Protein AF-A0AAV5Q1E8-F1 (afdb_monomer)

Sequence (131 aa):
MTSKNQYGRKTWDLTQYTDTTFRSNDNDVYITDALILSQLDRPSTQLRCDLCHRKYLDSSSLIAHLDDPKHKAKIPNVKISNVTLDDVKQHMKGLSKKLNDQGWLKGMGFQGEITERLQRQSELAQLSKKV

pLDDT: mean 70.05, std 16.61, range [35.78, 92.56]

Solvent-accessible surface area (backbone atoms only — not comparable to full-atom values): 8384 Å² total; per-residue (Å²): 131,80,56,58,48,102,81,73,46,75,44,80,60,68,73,62,61,66,64,63,77,76,74,80,83,90,88,77,86,79,83,50,78,68,60,66,63,63,66,76,75,58,80,70,71,54,47,67,42,83,94,74,73,45,76,27,80,46,70,69,60,46,49,54,46,62,66,31,67,78,42,53,73,65,52,73,85,70,79,73,68,83,76,46,74,62,56,53,50,54,50,51,52,52,51,54,50,51,42,48,74,70,38,72,69,68,55,65,56,62,66,51,52,50,53,54,51,51,51,52,52,52,53,52,56,54,55,66,71,76,112

Structure (mmCIF, N/CA/C/O backbone):
data_AF-A0AAV5Q1E8-F1
#
_entry.id   AF-A0AAV5Q1E8-F1
#
loop_
_atom_site.group_PDB
_atom_site.id
_atom_site.type_symbol
_atom_site.label_atom_id
_atom_site.label_alt_id
_atom_site.label_comp_id
_atom_site.label_asym_id
_atom_site.label_entity_id
_atom_site.label_seq_id
_atom_site.pdbx_PDB_ins_code
_atom_site.Cartn_x
_atom_site.Cartn_y
_atom_site.Cartn_z
_atom_site.occupancy
_atom_site.B_iso_or_equiv
_atom_site.auth_seq_id
_atom_site.auth_comp_id
_atom_site.auth_asym_id
_atom_site.auth_atom_id
_atom_site.pdbx_PDB_model_num
ATOM 1 N N . MET A 1 1 ? -1.145 -57.032 -11.248 1.00 46.31 1 MET A N 1
ATOM 2 C CA . MET A 1 1 ? -2.568 -56.783 -11.584 1.00 46.31 1 MET A CA 1
ATOM 3 C C . MET A 1 1 ? -3.008 -55.586 -10.754 1.00 46.31 1 MET A C 1
ATOM 5 O O . MET A 1 1 ? -2.959 -55.685 -9.540 1.00 46.31 1 MET A O 1
ATOM 9 N N . THR A 1 2 ? -3.318 -54.433 -11.355 1.00 54.66 2 THR A N 1
ATOM 10 C CA . THR A 1 2 ? -3.656 -53.213 -10.594 1.00 54.66 2 THR A CA 1
ATOM 11 C C . THR A 1 2 ? -5.035 -53.356 -9.952 1.00 54.66 2 THR A C 1
ATOM 13 O O . THR A 1 2 ? -6.048 -53.390 -10.655 1.00 54.66 2 THR A O 1
ATOM 16 N N . SER A 1 3 ? -5.071 -53.455 -8.622 1.00 57.19 3 SER A N 1
ATOM 17 C CA . SER A 1 3 ? -6.317 -53.409 -7.855 1.00 57.19 3 SER A CA 1
ATOM 18 C C . SER A 1 3 ? -6.962 -52.023 -7.995 1.00 57.19 3 SER A C 1
ATOM 20 O O . SER A 1 3 ? -6.271 -51.003 -8.073 1.00 57.19 3 SER A O 1
ATOM 22 N N . LYS A 1 4 ? -8.292 -51.977 -8.102 1.00 68.06 4 LYS A N 1
ATOM 23 C CA . LYS A 1 4 ? -9.064 -50.726 -8.135 1.00 68.06 4 LYS A CA 1
ATOM 24 C C . LYS A 1 4 ? -9.629 -50.478 -6.742 1.00 68.06 4 LYS A C 1
ATOM 26 O O . LYS A 1 4 ? -10.119 -51.409 -6.109 1.00 68.06 4 LYS A O 1
ATOM 31 N N . ASN A 1 5 ? -9.600 -49.230 -6.281 1.00 65.75 5 ASN A N 1
ATOM 32 C CA . ASN A 1 5 ? -10.284 -48.871 -5.039 1.00 65.75 5 ASN A CA 1
ATOM 33 C C . ASN A 1 5 ? -11.814 -48.873 -5.221 1.00 65.75 5 ASN A C 1
ATOM 35 O O . ASN A 1 5 ? -12.326 -48.967 -6.337 1.00 65.75 5 ASN A O 1
ATOM 39 N N . GLN A 1 6 ? -12.544 -48.711 -4.116 1.00 52.84 6 GLN A N 1
ATOM 40 C CA . GLN A 1 6 ? -14.014 -48.653 -4.066 1.00 52.84 6 GLN A CA 1
ATOM 41 C C . GLN A 1 6 ? -14.663 -47.585 -4.974 1.00 52.84 6 GLN A C 1
ATOM 43 O O . GLN A 1 6 ? -15.868 -47.612 -5.193 1.00 52.84 6 GLN A O 1
ATOM 48 N N . TYR A 1 7 ? -13.872 -46.668 -5.538 1.00 63.69 7 TYR A N 1
ATOM 49 C CA . TYR A 1 7 ? -14.313 -45.628 -6.471 1.00 63.69 7 TYR A CA 1
ATOM 50 C C . TYR A 1 7 ? -13.916 -45.925 -7.926 1.00 63.69 7 TYR A C 1
ATOM 52 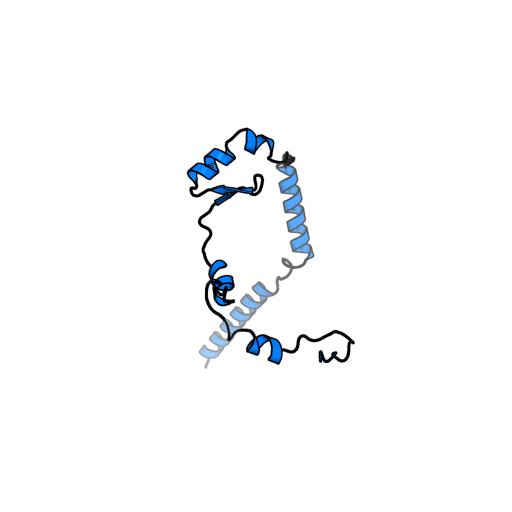O O . TYR A 1 7 ? -13.920 -45.033 -8.774 1.00 63.69 7 TYR A O 1
ATOM 60 N N . GLY A 1 8 ? -13.505 -47.162 -8.222 1.00 57.78 8 GLY A N 1
ATOM 61 C CA . GLY A 1 8 ? -13.121 -47.601 -9.563 1.00 57.78 8 GLY A CA 1
ATOM 62 C C . GLY A 1 8 ? -11.814 -46.994 -10.084 1.00 57.78 8 GLY A C 1
ATOM 63 O O . GLY A 1 8 ? -11.454 -47.237 -11.240 1.00 57.78 8 GLY A O 1
ATOM 64 N N . ARG A 1 9 ? -11.078 -46.232 -9.261 1.00 56.31 9 ARG A N 1
ATOM 65 C CA . ARG A 1 9 ? -9.793 -45.643 -9.652 1.00 56.31 9 ARG A CA 1
ATOM 66 C C . ARG A 1 9 ? -8.682 -46.665 -9.457 1.00 56.31 9 ARG A C 1
ATOM 68 O O . ARG A 1 9 ? -8.609 -47.331 -8.425 1.00 56.31 9 ARG A O 1
ATOM 75 N N . LYS A 1 10 ? -7.815 -46.779 -10.466 1.00 67.69 10 LYS A N 1
ATOM 76 C CA . LYS A 1 10 ? -6.598 -47.591 -10.383 1.00 67.69 10 LYS A CA 1
ATOM 77 C C . LYS A 1 10 ? -5.721 -46.995 -9.286 1.00 67.69 10 LYS A C 1
ATOM 79 O O . LYS A 1 10 ? -5.284 -45.853 -9.411 1.00 67.69 10 LYS A O 1
ATOM 84 N N . THR A 1 11 ? -5.512 -47.737 -8.209 1.00 64.19 11 THR A N 1
ATOM 85 C CA . THR A 1 11 ? -4.517 -47.375 -7.203 1.00 64.19 11 THR A CA 1
ATOM 86 C C . THR A 1 11 ? -3.182 -47.906 -7.686 1.00 64.19 11 THR A C 1
ATOM 88 O O . THR A 1 11 ? -3.084 -49.075 -8.060 1.00 64.19 11 THR A O 1
ATOM 91 N N . TRP A 1 12 ? -2.176 -47.038 -7.741 1.00 60.03 12 TRP A N 1
ATOM 92 C CA . TRP A 1 12 ? -0.809 -47.473 -7.987 1.00 60.03 12 TRP A CA 1
ATOM 93 C C . TRP A 1 12 ? -0.414 -48.407 -6.847 1.00 60.03 12 TRP A C 1
ATOM 95 O O . TRP A 1 12 ? -0.584 -48.065 -5.677 1.00 60.03 12 TRP A O 1
ATOM 105 N N . ASP A 1 13 ? 0.006 -49.620 -7.197 1.00 57.66 13 ASP A N 1
ATOM 106 C CA . ASP A 1 13 ? 0.428 -50.609 -6.218 1.00 57.66 13 ASP A CA 1
ATOM 107 C C . ASP A 1 13 ? 1.761 -50.147 -5.625 1.00 57.66 13 ASP A C 1
ATOM 109 O O . ASP A 1 13 ? 2.789 -50.138 -6.306 1.00 57.66 13 ASP A O 1
ATOM 113 N N . LEU A 1 14 ? 1.722 -49.694 -4.370 1.00 55.34 14 LEU A N 1
ATOM 114 C CA . LEU A 1 14 ? 2.868 -49.110 -3.673 1.00 55.34 14 LEU A CA 1
ATOM 115 C C . LEU A 1 14 ? 4.035 -50.108 -3.575 1.00 55.34 14 LEU A C 1
ATOM 117 O O . LEU A 1 14 ? 5.190 -49.692 -3.562 1.00 55.34 14 LEU A O 1
ATOM 121 N N . THR A 1 15 ? 3.740 -51.414 -3.589 1.00 57.38 15 THR A N 1
ATOM 122 C CA . THR A 1 15 ? 4.760 -52.471 -3.538 1.00 57.38 15 THR A CA 1
ATOM 123 C C . THR A 1 15 ? 5.531 -52.636 -4.848 1.00 57.38 15 THR A C 1
ATOM 125 O O . THR A 1 15 ? 6.697 -53.014 -4.814 1.00 57.38 15 THR A O 1
ATOM 128 N N . GLN A 1 16 ? 4.949 -52.271 -6.000 1.00 52.47 16 GLN A N 1
ATOM 129 C CA . GLN A 1 16 ? 5.701 -52.225 -7.263 1.00 52.47 16 GLN A CA 1
ATOM 130 C C . GLN A 1 16 ? 6.613 -50.996 -7.358 1.00 52.47 16 GLN A C 1
ATOM 132 O O . GLN A 1 16 ? 7.652 -51.044 -8.016 1.00 52.47 16 GLN A O 1
ATOM 137 N N . TYR A 1 17 ? 6.260 -49.895 -6.689 1.00 50.22 17 TYR A N 1
ATOM 138 C CA . TYR A 1 17 ? 7.061 -48.669 -6.727 1.00 50.22 17 TYR A CA 1
ATOM 139 C C . TYR A 1 17 ? 8.395 -48.828 -5.983 1.00 50.22 17 TYR A C 1
ATOM 141 O O . TYR A 1 17 ? 9.419 -48.315 -6.427 1.00 50.22 17 TYR A O 1
ATOM 149 N N . THR A 1 18 ? 8.407 -49.585 -4.884 1.00 54.25 18 THR A N 1
ATOM 150 C CA . THR A 1 18 ? 9.607 -49.786 -4.056 1.00 54.25 18 THR A CA 1
ATOM 151 C C . THR A 1 18 ? 10.584 -50.817 -4.613 1.00 54.25 18 THR A C 1
ATOM 153 O O . THR A 1 18 ? 11.745 -50.811 -4.220 1.00 54.25 18 THR A O 1
ATOM 156 N N . ASP A 1 19 ? 10.138 -51.699 -5.511 1.00 48.56 19 ASP A N 1
ATOM 157 C CA . ASP A 1 19 ? 10.977 -52.782 -6.047 1.00 48.56 19 ASP A CA 1
ATOM 158 C C . ASP A 1 19 ? 11.749 -52.355 -7.312 1.00 48.56 19 ASP A C 1
ATOM 160 O O . ASP A 1 19 ? 12.762 -52.947 -7.682 1.00 48.56 19 ASP A O 1
ATOM 164 N N . THR A 1 20 ? 11.326 -51.260 -7.958 1.00 50.19 20 THR A N 1
ATOM 165 C CA . THR A 1 20 ? 11.999 -50.738 -9.162 1.00 50.19 20 THR A CA 1
ATOM 166 C C . THR A 1 20 ? 13.161 -49.788 -8.833 1.00 50.19 20 THR A C 1
ATOM 168 O O . THR A 1 20 ? 14.013 -49.542 -9.682 1.00 50.19 20 THR A O 1
ATOM 171 N N . THR A 1 21 ? 13.255 -49.274 -7.602 1.00 50.09 21 THR A N 1
ATOM 172 C CA . THR A 1 21 ? 14.311 -48.326 -7.194 1.00 50.09 21 THR A CA 1
ATOM 173 C C . THR A 1 21 ? 15.626 -48.995 -6.782 1.00 50.09 21 THR A C 1
ATOM 175 O O . THR A 1 21 ? 16.591 -48.294 -6.490 1.00 50.09 21 THR A O 1
ATOM 178 N N . PHE A 1 22 ? 15.709 -50.333 -6.791 1.00 46.16 22 PHE A N 1
ATOM 179 C CA . PHE A 1 22 ? 16.885 -51.055 -6.284 1.00 46.16 22 PHE A CA 1
ATOM 180 C C . PHE A 1 22 ? 17.799 -51.694 -7.337 1.00 46.16 22 PHE A C 1
ATOM 182 O O . PHE A 1 22 ? 18.828 -52.269 -6.978 1.00 46.16 22 PHE A O 1
ATOM 189 N N . ARG A 1 23 ? 17.490 -51.590 -8.636 1.00 45.66 23 ARG A N 1
ATOM 190 C CA . ARG A 1 23 ? 18.359 -52.142 -9.689 1.00 45.66 23 ARG A CA 1
ATOM 191 C C . ARG A 1 23 ? 18.417 -51.271 -10.939 1.00 45.66 23 ARG A C 1
ATOM 193 O O . ARG A 1 23 ? 17.784 -51.591 -11.939 1.00 45.66 23 ARG A O 1
ATOM 200 N N . SER A 1 24 ? 19.259 -50.241 -10.913 1.00 35.78 24 SER A N 1
ATOM 201 C CA . SER A 1 24 ? 20.373 -50.094 -11.870 1.00 35.78 24 SER A CA 1
ATOM 202 C C . SER A 1 24 ? 21.006 -48.706 -11.804 1.00 35.78 24 SER A C 1
ATOM 204 O O . SER A 1 24 ? 20.323 -47.693 -11.862 1.00 35.78 24 SER A O 1
ATOM 206 N N . ASN A 1 25 ? 22.330 -48.752 -11.680 1.00 46.62 25 ASN A N 1
ATOM 207 C CA . ASN A 1 25 ? 23.383 -47.801 -12.019 1.00 46.62 25 ASN A CA 1
ATOM 208 C C . ASN A 1 25 ? 23.042 -46.444 -12.659 1.00 46.62 25 ASN A C 1
ATOM 210 O O . ASN A 1 25 ? 22.425 -46.364 -13.716 1.00 46.62 25 ASN A O 1
ATOM 214 N N . ASP A 1 26 ? 23.703 -45.452 -12.056 1.00 48.22 26 ASP A N 1
ATOM 215 C CA . ASP A 1 26 ? 24.340 -44.265 -12.632 1.00 48.22 26 ASP A CA 1
ATOM 216 C C . ASP A 1 26 ? 23.459 -43.193 -13.299 1.00 48.22 26 ASP A C 1
ATOM 218 O O . ASP A 1 26 ? 23.049 -43.302 -14.450 1.00 48.22 26 ASP A O 1
ATOM 222 N N . ASN A 1 27 ? 23.378 -42.057 -12.588 1.00 51.47 27 ASN A N 1
ATOM 223 C CA . ASN A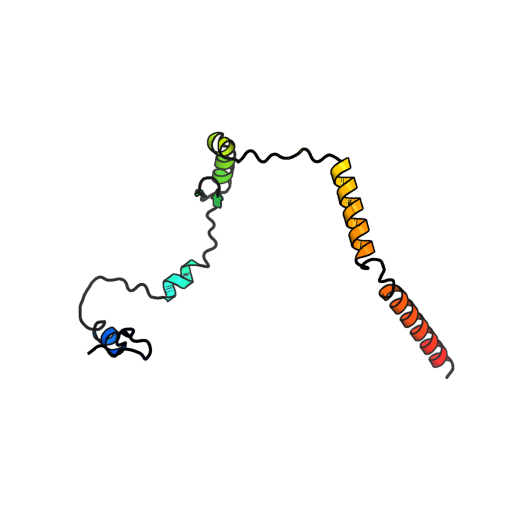 1 27 ? 22.964 -40.711 -13.019 1.00 51.47 27 ASN A CA 1
ATOM 224 C C . ASN A 1 27 ? 21.490 -40.310 -12.903 1.00 51.47 27 ASN A C 1
ATOM 226 O O . ASN A 1 27 ? 20.952 -39.751 -13.847 1.00 51.47 27 ASN A O 1
ATOM 230 N N . ASP A 1 28 ? 20.896 -40.402 -11.712 1.00 39.56 28 ASP A N 1
ATOM 231 C CA . ASP A 1 28 ? 19.813 -39.475 -11.362 1.00 39.56 28 ASP A CA 1
ATOM 232 C C . ASP A 1 28 ? 19.920 -39.027 -9.901 1.00 39.56 28 ASP A C 1
ATOM 234 O O . ASP A 1 28 ? 19.884 -39.813 -8.952 1.00 39.56 28 ASP A O 1
ATOM 238 N N . VAL A 1 29 ? 20.112 -37.720 -9.728 1.00 48.31 29 VAL A N 1
ATOM 239 C CA . VAL A 1 29 ? 20.130 -37.039 -8.435 1.00 48.31 29 VAL A CA 1
ATOM 240 C C . VAL A 1 29 ? 18.718 -37.110 -7.860 1.00 48.31 29 VAL A C 1
ATOM 242 O O . VAL A 1 29 ? 17.812 -36.420 -8.321 1.00 48.31 29 VAL A O 1
ATOM 245 N N . TYR A 1 30 ? 18.534 -37.950 -6.843 1.00 44.75 30 TYR A N 1
ATOM 246 C CA . TYR A 1 30 ? 17.307 -38.019 -6.059 1.00 44.75 30 TYR A CA 1
ATOM 247 C C . TYR A 1 30 ? 17.031 -36.654 -5.418 1.00 44.75 30 TYR A C 1
ATOM 249 O O . TYR A 1 30 ? 17.649 -36.277 -4.420 1.00 44.75 30 TYR A O 1
ATOM 257 N N . ILE A 1 31 ? 16.079 -35.913 -5.986 1.00 48.34 31 ILE A N 1
ATOM 258 C CA . ILE A 1 31 ? 15.432 -34.789 -5.311 1.00 48.34 31 ILE A C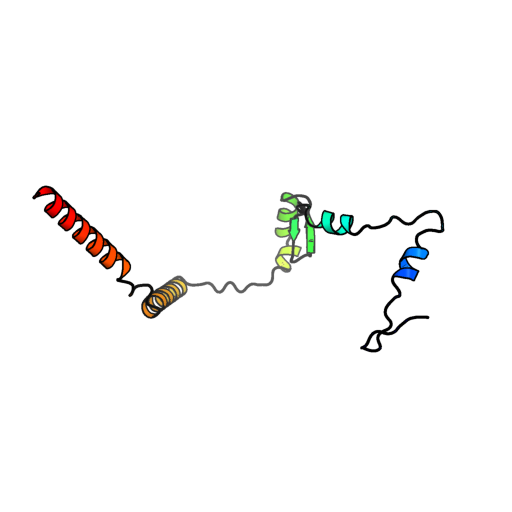A 1
ATOM 259 C C . ILE A 1 31 ? 14.604 -35.408 -4.183 1.00 48.34 31 ILE A C 1
ATOM 261 O O . ILE A 1 31 ? 13.485 -35.867 -4.390 1.00 48.34 31 ILE A O 1
ATOM 265 N N . THR A 1 32 ? 15.193 -35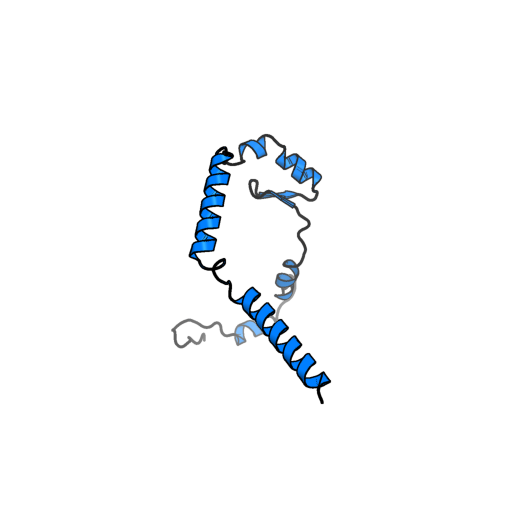.504 -2.996 1.00 49.94 32 THR A N 1
ATOM 266 C CA . THR A 1 32 ? 14.467 -35.875 -1.783 1.00 49.94 32 THR A CA 1
ATOM 267 C C . THR A 1 32 ? 13.577 -34.704 -1.366 1.00 49.94 32 THR A C 1
ATOM 269 O O . THR A 1 32 ? 13.988 -33.546 -1.446 1.00 49.94 32 THR A O 1
ATOM 272 N N . ASP A 1 33 ? 12.368 -34.991 -0.879 1.00 51.19 33 ASP A N 1
ATOM 273 C CA . ASP A 1 33 ? 11.391 -33.997 -0.391 1.00 51.19 33 ASP A CA 1
ATOM 274 C C . ASP A 1 33 ? 11.949 -33.053 0.702 1.00 51.19 33 ASP A C 1
ATOM 276 O O . ASP A 1 33 ? 11.388 -31.992 0.974 1.00 51.19 33 ASP A O 1
ATOM 280 N N . ALA A 1 34 ? 13.107 -33.380 1.286 1.00 45.94 34 ALA A N 1
ATOM 281 C CA . ALA A 1 34 ? 13.857 -32.513 2.192 1.00 45.94 34 ALA A CA 1
ATOM 282 C C . ALA A 1 34 ? 14.489 -31.281 1.500 1.00 45.94 34 ALA A C 1
ATOM 284 O O . ALA A 1 34 ? 14.672 -30.242 2.142 1.00 45.94 34 ALA A O 1
ATOM 285 N N . LEU A 1 35 ? 14.792 -31.348 0.195 1.00 50.28 35 LEU A N 1
ATOM 286 C CA . LEU A 1 35 ? 15.318 -30.198 -0.554 1.00 50.28 35 LEU A CA 1
ATOM 287 C C . LEU A 1 35 ? 14.230 -29.159 -0.858 1.00 50.28 35 LEU A C 1
ATOM 289 O O . LEU A 1 35 ? 14.519 -27.965 -0.888 1.00 50.28 35 LEU A O 1
ATOM 293 N N . ILE A 1 36 ? 12.973 -29.585 -1.025 1.00 50.94 36 ILE A N 1
ATOM 294 C CA . ILE A 1 36 ? 11.862 -28.673 -1.339 1.00 50.94 36 ILE A CA 1
ATOM 295 C C . ILE A 1 36 ? 11.522 -27.787 -0.129 1.00 50.94 36 ILE A C 1
ATOM 297 O O . ILE A 1 36 ? 11.253 -26.597 -0.294 1.00 50.94 36 ILE A O 1
ATOM 301 N N . LEU A 1 37 ? 11.618 -28.320 1.093 1.00 47.34 37 LEU A N 1
ATOM 302 C CA . LEU A 1 37 ? 11.377 -27.558 2.328 1.00 47.34 37 LEU A CA 1
ATOM 303 C C . LEU A 1 37 ? 12.531 -26.615 2.702 1.00 47.34 37 LEU A C 1
ATOM 305 O O . LEU A 1 37 ? 12.300 -25.581 3.320 1.00 47.34 37 LEU A O 1
ATOM 309 N N . SER A 1 38 ? 13.756 -26.912 2.266 1.00 45.62 38 SER A N 1
ATOM 310 C CA . SER A 1 38 ? 14.936 -26.074 2.537 1.00 45.62 38 SER A CA 1
ATOM 311 C C . SER A 1 38 ? 14.989 -24.798 1.679 1.00 45.62 38 SER A C 1
ATOM 313 O O . SER A 1 38 ? 15.755 -23.878 1.967 1.00 45.62 38 SER A O 1
ATOM 315 N N . GLN A 1 39 ? 14.177 -24.717 0.620 1.00 50.38 39 GLN A N 1
ATOM 316 C CA . GLN A 1 39 ? 14.144 -23.569 -0.290 1.00 50.38 39 GLN A CA 1
ATOM 317 C C . GLN A 1 39 ? 13.199 -22.442 0.167 1.00 50.38 39 GLN A C 1
ATOM 319 O O . GLN A 1 39 ? 13.251 -21.352 -0.406 1.00 50.38 39 GLN A O 1
ATOM 324 N N . LEU A 1 40 ? 12.344 -22.686 1.169 1.00 51.19 40 LEU A N 1
ATOM 325 C CA . LEU A 1 40 ? 11.319 -21.734 1.622 1.00 51.19 40 LEU A CA 1
ATOM 326 C C . LEU A 1 40 ? 11.802 -20.768 2.718 1.00 51.19 40 LEU A C 1
ATOM 328 O O . LEU A 1 40 ? 11.182 -19.726 2.898 1.00 51.19 40 LEU A O 1
ATOM 332 N N . ASP A 1 41 ? 12.937 -21.054 3.365 1.00 48.50 41 ASP A N 1
ATOM 333 C CA . ASP A 1 41 ? 13.501 -20.245 4.462 1.00 48.50 41 ASP A CA 1
ATOM 334 C C . ASP A 1 41 ? 14.816 -19.534 4.105 1.00 48.50 41 ASP A C 1
ATOM 336 O O . ASP A 1 41 ? 15.555 -19.068 4.975 1.00 48.50 41 ASP A O 1
ATOM 340 N N . ARG A 1 42 ? 15.136 -19.387 2.813 1.00 51.22 42 ARG A N 1
ATOM 341 C CA . ARG A 1 42 ? 16.167 -18.416 2.431 1.00 51.22 42 ARG A CA 1
ATOM 342 C C . ARG A 1 42 ? 15.497 -17.042 2.420 1.00 51.22 42 ARG A C 1
ATOM 344 O O . ARG A 1 42 ? 14.637 -16.843 1.560 1.00 51.22 42 ARG A O 1
ATOM 351 N N . PRO A 1 43 ? 15.872 -16.076 3.286 1.00 51.44 43 PRO A N 1
ATOM 352 C CA . PRO A 1 43 ? 15.431 -14.707 3.081 1.00 51.44 43 PRO A CA 1
ATOM 353 C C . PRO A 1 43 ? 15.908 -14.338 1.684 1.00 51.44 43 PRO A C 1
ATOM 355 O O . PRO A 1 43 ? 17.113 -14.331 1.412 1.00 51.44 43 PRO A O 1
ATOM 358 N N . SER A 1 44 ? 14.974 -14.140 0.753 1.00 58.84 44 SER A N 1
ATOM 359 C CA . SER A 1 44 ? 15.343 -13.660 -0.563 1.00 58.84 44 SER A CA 1
ATOM 360 C C . SER A 1 44 ? 15.830 -12.234 -0.346 1.00 58.84 44 SER A C 1
ATOM 362 O O . SER A 1 44 ? 15.058 -11.285 -0.384 1.00 58.84 44 SER A O 1
ATOM 364 N N . THR A 1 45 ? 17.131 -12.073 -0.122 1.00 65.56 45 THR A N 1
ATOM 365 C CA . THR A 1 45 ? 17.814 -10.772 -0.142 1.00 65.56 45 THR A CA 1
ATOM 366 C C . THR A 1 45 ? 17.701 -10.104 -1.516 1.00 65.56 45 THR A C 1
ATOM 368 O O . THR A 1 45 ? 18.136 -8.979 -1.709 1.00 65.56 45 THR A O 1
ATOM 371 N N . GLN A 1 46 ? 17.088 -10.798 -2.476 1.00 75.69 46 GLN A N 1
ATOM 372 C CA . GLN A 1 46 ? 16.721 -10.302 -3.782 1.00 75.69 46 GLN A CA 1
ATOM 373 C C . GLN A 1 46 ? 15.507 -9.383 -3.674 1.00 75.69 46 GLN A C 1
ATOM 375 O O . GLN A 1 46 ? 14.371 -9.821 -3.486 1.00 75.69 46 GLN A O 1
ATOM 380 N N . LEU A 1 47 ? 15.763 -8.097 -3.857 1.00 86.50 47 LEU A N 1
ATOM 381 C CA . LEU A 1 47 ? 14.742 -7.078 -4.011 1.00 86.50 47 LEU A CA 1
ATOM 382 C C . LEU A 1 47 ? 14.028 -7.274 -5.351 1.00 86.50 47 LEU A C 1
ATOM 384 O O . LEU A 1 47 ? 14.658 -7.596 -6.358 1.00 86.50 47 LEU A O 1
ATOM 388 N N . ARG A 1 48 ? 12.709 -7.092 -5.401 1.00 91.12 48 ARG A N 1
ATOM 389 C CA . ARG A 1 48 ? 11.923 -7.316 -6.621 1.00 91.12 48 ARG A CA 1
ATOM 390 C C . ARG A 1 48 ? 11.019 -6.130 -6.908 1.00 91.12 48 ARG A C 1
ATOM 392 O O . ARG A 1 48 ? 10.395 -5.583 -6.011 1.00 91.12 48 ARG A O 1
ATOM 399 N N . CYS A 1 49 ? 10.923 -5.774 -8.183 1.00 90.44 49 CYS A N 1
ATOM 400 C CA . CYS A 1 49 ? 9.899 -4.863 -8.672 1.00 90.44 49 CYS A CA 1
ATOM 401 C C . CYS A 1 49 ? 8.703 -5.671 -9.182 1.00 90.44 49 CYS A C 1
ATOM 403 O O . CYS A 1 49 ? 8.848 -6.426 -10.146 1.00 90.44 49 CYS A O 1
ATOM 405 N N . ASP A 1 50 ? 7.523 -5.500 -8.586 1.00 88.69 50 ASP A N 1
ATOM 406 C CA . ASP A 1 50 ? 6.325 -6.245 -8.993 1.00 88.69 50 ASP A CA 1
ATOM 407 C C . ASP A 1 50 ? 5.708 -5.740 -10.300 1.00 88.69 50 ASP A C 1
ATOM 409 O O . ASP A 1 50 ? 5.112 -6.525 -11.024 1.00 88.69 50 ASP A O 1
ATOM 413 N N . LEU A 1 51 ? 5.926 -4.475 -10.670 1.00 88.38 51 LEU A N 1
ATOM 414 C CA . LEU A 1 51 ? 5.441 -3.930 -11.947 1.00 88.38 51 LEU A CA 1
ATOM 415 C C . LEU A 1 51 ? 6.248 -4.433 -13.152 1.00 88.38 51 LEU A C 1
ATOM 417 O O . LEU A 1 51 ? 5.731 -4.555 -14.260 1.00 88.38 51 LEU A O 1
ATOM 421 N N . CYS A 1 52 ? 7.543 -4.694 -12.957 1.00 89.50 52 CYS A N 1
ATOM 422 C CA . CYS A 1 52 ? 8.443 -5.151 -14.020 1.00 89.50 52 CYS A CA 1
ATOM 423 C C . CYS A 1 52 ? 8.848 -6.624 -13.878 1.00 89.50 52 CYS A C 1
ATOM 425 O O . CYS A 1 52 ? 9.540 -7.139 -14.755 1.00 89.50 52 CYS A O 1
ATOM 427 N N . HIS A 1 53 ? 8.459 -7.275 -12.779 1.00 88.94 53 HIS A N 1
ATOM 428 C CA . HIS A 1 53 ? 8.842 -8.631 -12.373 1.00 88.94 53 HIS A CA 1
ATOM 429 C C . HIS A 1 53 ? 10.356 -8.912 -12.413 1.00 88.94 53 HIS A C 1
ATOM 431 O O . HIS A 1 53 ? 10.775 -10.057 -12.583 1.00 88.94 53 HIS A O 1
ATOM 437 N N . ARG A 1 54 ? 11.185 -7.879 -12.221 1.00 86.31 54 ARG A N 1
ATOM 438 C CA . ARG A 1 54 ? 12.654 -7.980 -12.203 1.00 86.31 54 ARG A CA 1
ATOM 439 C C . ARG A 1 54 ? 13.175 -8.116 -10.780 1.00 86.31 54 ARG A C 1
ATOM 441 O O . ARG A 1 54 ? 12.622 -7.506 -9.866 1.00 86.31 54 ARG A O 1
ATOM 448 N N . LYS A 1 55 ? 14.241 -8.901 -10.621 1.00 90.69 55 LYS A N 1
ATOM 449 C CA . LYS A 1 55 ? 14.958 -9.100 -9.358 1.00 90.69 55 LYS A CA 1
ATOM 450 C C . LYS A 1 55 ? 16.263 -8.307 -9.368 1.00 90.69 55 LYS A C 1
ATOM 452 O O . LYS A 1 55 ? 16.908 -8.200 -10.409 1.00 90.69 55 LYS A O 1
ATOM 457 N N . TYR A 1 56 ? 16.638 -7.795 -8.209 1.00 89.56 56 TYR A N 1
ATOM 458 C CA . TYR A 1 56 ? 17.791 -6.943 -7.964 1.00 89.56 56 TYR A CA 1
ATOM 459 C C . TYR A 1 56 ? 18.548 -7.492 -6.761 1.00 89.56 56 TYR A C 1
ATOM 461 O O . TYR A 1 56 ? 17.939 -7.983 -5.811 1.00 89.56 56 TYR A O 1
ATOM 469 N N . LEU A 1 57 ? 19.874 -7.438 -6.828 1.00 86.50 57 LEU A N 1
ATOM 470 C CA . LEU A 1 57 ? 20.746 -7.871 -5.736 1.00 86.50 57 LEU A CA 1
ATOM 471 C C . LEU A 1 57 ? 20.905 -6.765 -4.688 1.00 86.50 57 LEU A C 1
ATOM 473 O O . LEU A 1 57 ? 20.928 -7.060 -3.500 1.00 86.50 57 LEU A O 1
ATOM 477 N N . ASP A 1 58 ? 20.919 -5.508 -5.138 1.00 88.88 58 ASP A N 1
ATOM 478 C CA . ASP A 1 58 ? 21.202 -4.341 -4.307 1.00 88.88 58 ASP A CA 1
ATOM 479 C C . ASP A 1 58 ? 20.053 -3.330 -4.312 1.00 88.88 58 ASP A C 1
ATOM 481 O O . ASP A 1 58 ? 19.346 -3.146 -5.313 1.00 88.88 58 ASP A O 1
ATOM 485 N N . SER A 1 59 ? 19.907 -2.613 -3.196 1.00 87.75 59 SER A N 1
ATOM 486 C CA . SER A 1 59 ? 18.925 -1.534 -3.038 1.00 87.75 59 SER A CA 1
ATOM 487 C C . SER A 1 59 ? 19.166 -0.391 -4.014 1.00 87.75 59 SER A C 1
ATOM 489 O O . SER A 1 59 ? 18.216 0.080 -4.634 1.00 87.75 59 SER A O 1
ATOM 491 N N . SER A 1 60 ? 20.421 -0.004 -4.239 1.00 90.06 60 SER A N 1
ATOM 492 C CA . SER A 1 60 ? 20.789 1.046 -5.194 1.00 90.06 60 SER A CA 1
ATOM 493 C C . SER A 1 60 ? 20.322 0.729 -6.616 1.00 90.06 60 SER A C 1
ATOM 495 O O . SER A 1 60 ? 19.810 1.605 -7.310 1.00 90.06 60 SER A O 1
ATOM 497 N N . SER A 1 61 ? 20.435 -0.531 -7.048 1.00 88.38 61 SER A N 1
ATOM 498 C CA . SER A 1 61 ? 19.978 -0.961 -8.374 1.00 88.38 61 SER A CA 1
ATOM 499 C C . SER A 1 61 ? 18.455 -0.992 -8.486 1.00 88.38 61 SER A C 1
ATOM 501 O O . SER A 1 61 ? 17.920 -0.667 -9.547 1.00 88.38 61 SER A O 1
ATOM 503 N N . LEU A 1 62 ? 17.748 -1.350 -7.407 1.00 91.75 62 LEU A N 1
ATOM 504 C CA . LEU A 1 62 ? 16.290 -1.235 -7.370 1.00 91.75 62 LEU A CA 1
ATOM 505 C C . LEU A 1 62 ? 15.862 0.237 -7.431 1.00 91.75 62 LEU A C 1
ATOM 507 O O . LEU A 1 62 ? 14.970 0.566 -8.202 1.00 91.75 62 LEU A O 1
ATOM 511 N N . ILE A 1 63 ? 16.499 1.123 -6.666 1.00 91.00 63 ILE A N 1
ATOM 512 C CA . ILE A 1 63 ? 16.171 2.557 -6.649 1.00 91.00 63 ILE A CA 1
ATOM 513 C C . ILE A 1 63 ? 16.397 3.170 -8.033 1.00 91.00 63 ILE A C 1
ATOM 515 O O . ILE A 1 63 ? 15.481 3.777 -8.581 1.00 91.00 63 ILE A O 1
ATOM 519 N N . ALA A 1 64 ? 17.554 2.914 -8.653 1.00 92.56 64 ALA A N 1
ATOM 520 C CA . ALA A 1 64 ? 17.831 3.361 -10.017 1.00 92.56 64 ALA A CA 1
ATOM 521 C C . ALA A 1 64 ? 16.771 2.855 -11.013 1.00 92.56 64 ALA A C 1
ATOM 523 O O . ALA A 1 64 ? 16.304 3.607 -11.865 1.00 92.56 64 ALA A O 1
ATOM 524 N N . HIS A 1 65 ? 16.328 1.603 -10.861 1.00 92.44 65 HIS A N 1
ATOM 525 C CA . HIS A 1 65 ? 15.237 1.062 -11.665 1.00 92.44 65 HIS A CA 1
ATOM 526 C C . HIS A 1 65 ? 13.896 1.774 -11.436 1.00 92.44 65 HIS A C 1
ATOM 528 O O . HIS A 1 65 ? 13.169 2.002 -12.401 1.00 92.44 65 HIS A O 1
ATOM 534 N N . LEU A 1 66 ? 13.535 2.085 -10.189 1.00 91.12 66 LEU A N 1
ATOM 535 C CA . LEU A 1 66 ? 12.294 2.803 -9.875 1.00 91.12 66 LEU A CA 1
ATOM 536 C C . LEU A 1 66 ? 12.316 4.227 -10.451 1.00 91.12 66 LEU A C 1
ATOM 538 O O . LEU A 1 66 ? 11.271 4.756 -10.841 1.00 91.12 66 LEU A O 1
ATOM 542 N N . ASP A 1 67 ? 13.505 4.821 -10.554 1.00 91.06 67 ASP A N 1
ATOM 543 C CA . ASP A 1 67 ? 13.691 6.147 -11.126 1.00 91.06 67 ASP A CA 1
ATOM 544 C C . ASP A 1 67 ? 13.702 6.197 -12.655 1.00 91.06 67 ASP A C 1
ATOM 546 O O . ASP A 1 67 ? 13.430 7.268 -13.216 1.00 91.06 67 ASP A O 1
ATOM 550 N N . ASP A 1 68 ? 13.929 5.062 -13.322 1.00 92.25 68 ASP A N 1
ATOM 551 C CA . ASP A 1 68 ? 13.944 4.981 -14.779 1.00 92.25 68 ASP A CA 1
ATOM 552 C C . ASP A 1 68 ? 12.608 5.448 -15.389 1.00 92.25 68 ASP A C 1
ATOM 554 O O . ASP A 1 68 ? 11.527 4.990 -14.990 1.00 92.25 68 ASP A O 1
ATOM 558 N N . PRO A 1 69 ? 12.638 6.257 -16.466 1.00 87.06 69 PRO A N 1
ATOM 559 C CA . PRO A 1 69 ? 11.421 6.723 -17.134 1.00 87.06 69 PRO A CA 1
ATOM 560 C C . PRO A 1 69 ? 10.586 5.560 -17.691 1.00 87.06 69 PRO A C 1
ATOM 562 O O . PRO A 1 69 ? 9.360 5.632 -17.745 1.00 87.06 69 PRO A O 1
ATOM 565 N N . LYS A 1 70 ? 11.240 4.443 -18.044 1.00 89.25 70 LYS A N 1
ATOM 566 C CA . LYS A 1 70 ? 10.582 3.206 -18.493 1.00 89.25 70 LYS A CA 1
ATOM 567 C C . LYS A 1 70 ? 9.764 2.539 -17.388 1.00 89.25 70 LYS A C 1
ATOM 569 O O . LYS A 1 70 ? 8.766 1.891 -17.696 1.00 89.25 70 LYS A O 1
ATOM 574 N N . HIS A 1 71 ? 10.201 2.655 -16.134 1.00 88.94 71 HIS A N 1
ATOM 575 C CA . HIS A 1 71 ? 9.449 2.166 -14.984 1.00 88.94 71 HIS A CA 1
ATOM 576 C C . HIS A 1 71 ? 8.299 3.125 -14.668 1.00 88.94 71 HIS A C 1
ATOM 578 O O . HIS A 1 71 ? 7.152 2.691 -14.603 1.00 88.94 71 HIS A O 1
ATOM 584 N N . LYS A 1 72 ? 8.580 4.432 -14.589 1.00 86.50 72 LYS A N 1
ATOM 585 C CA . LYS A 1 72 ? 7.577 5.476 -14.309 1.00 86.50 72 LYS A CA 1
ATOM 586 C C . LYS A 1 72 ? 6.409 5.472 -15.300 1.00 86.50 72 LYS A C 1
ATOM 588 O O . LYS A 1 72 ? 5.266 5.613 -14.886 1.00 86.50 72 LYS A O 1
ATOM 593 N N . ALA A 1 73 ? 6.668 5.209 -16.581 1.00 86.00 73 ALA A N 1
ATOM 594 C CA . ALA A 1 73 ? 5.623 5.072 -17.600 1.00 86.00 73 ALA A CA 1
ATOM 595 C C . ALA A 1 73 ? 4.692 3.858 -17.394 1.00 86.00 73 ALA A C 1
ATOM 597 O O . ALA A 1 73 ? 3.583 3.841 -17.922 1.00 86.00 73 ALA A O 1
ATOM 598 N N . LYS A 1 74 ? 5.139 2.833 -16.656 1.00 84.50 74 LYS A N 1
ATOM 599 C CA . LYS A 1 74 ? 4.349 1.635 -16.324 1.00 84.50 74 LYS A CA 1
ATOM 600 C C . LYS A 1 74 ? 3.616 1.749 -14.995 1.00 84.50 74 LYS A C 1
ATOM 602 O O . LYS A 1 74 ? 2.813 0.869 -14.687 1.00 84.50 74 LYS A O 1
ATOM 607 N N . ILE A 1 75 ? 3.895 2.784 -14.202 1.00 84.88 75 ILE A N 1
ATOM 608 C CA . ILE A 1 75 ? 3.134 3.041 -12.985 1.00 84.88 75 ILE A CA 1
ATOM 609 C C . ILE A 1 75 ? 1.711 3.365 -13.446 1.00 84.88 75 ILE A C 1
ATOM 611 O O . ILE A 1 75 ? 1.529 4.314 -14.215 1.00 84.88 75 ILE A O 1
ATOM 615 N N . PRO A 1 76 ? 0.701 2.565 -13.052 1.00 78.12 76 PRO A N 1
ATOM 616 C CA . PRO A 1 76 ? -0.673 2.878 -13.398 1.00 78.12 76 PRO A CA 1
ATOM 617 C C . PRO A 1 76 ? -0.950 4.288 -12.896 1.00 78.12 76 PRO A C 1
ATOM 619 O O . PRO A 1 76 ? -0.536 4.639 -11.793 1.00 78.12 76 PRO A O 1
ATOM 622 N N . ASN A 1 77 ? -1.605 5.103 -13.719 1.00 68.00 77 ASN A N 1
ATOM 623 C CA . ASN A 1 77 ? -1.980 6.457 -13.342 1.00 68.00 77 ASN A CA 1
ATOM 624 C C . ASN A 1 77 ? -3.036 6.345 -12.236 1.00 68.00 77 ASN A C 1
ATOM 626 O O . ASN A 1 77 ? -4.243 6.313 -12.493 1.00 68.00 77 ASN A O 1
ATOM 630 N N . VAL A 1 78 ? -2.568 6.148 -11.003 1.00 65.81 78 VAL A N 1
ATOM 631 C CA . VAL A 1 78 ? -3.398 6.162 -9.817 1.00 65.81 78 VAL A CA 1
ATOM 632 C C . VAL A 1 78 ? -3.909 7.581 -9.781 1.00 65.81 78 VAL A C 1
ATOM 634 O O . VAL A 1 78 ? -3.147 8.518 -9.546 1.00 65.81 78 VAL A O 1
ATOM 637 N N . LYS A 1 79 ? -5.197 7.742 -10.084 1.00 60.97 79 LYS A N 1
ATOM 638 C CA . LYS A 1 79 ? -5.905 8.984 -9.823 1.00 60.97 79 LYS A CA 1
ATOM 639 C C . LYS A 1 79 ? -5.848 9.175 -8.316 1.00 60.97 79 LYS A C 1
ATOM 641 O O . LYS A 1 79 ? -6.716 8.697 -7.592 1.00 60.97 79 LYS A O 1
ATOM 646 N N . ILE A 1 80 ? -4.790 9.826 -7.847 1.00 62.09 80 ILE A N 1
ATOM 647 C CA . ILE A 1 80 ? -4.761 10.434 -6.533 1.00 62.09 80 ILE A CA 1
ATOM 648 C C . ILE A 1 80 ? -5.797 11.539 -6.666 1.00 62.09 80 ILE A C 1
ATOM 650 O O . ILE A 1 80 ? -5.523 12.619 -7.185 1.00 62.09 80 ILE A O 1
ATOM 654 N N . SER A 1 81 ? -7.047 11.220 -6.331 1.00 69.88 81 SER A N 1
ATOM 655 C CA . SER A 1 81 ? -8.040 12.249 -6.083 1.00 69.88 81 SER A CA 1
ATOM 656 C C . SER A 1 81 ? -7.404 13.157 -5.045 1.00 69.88 81 SER A C 1
ATOM 658 O O . SER A 1 81 ? -7.027 12.664 -3.981 1.00 69.88 81 SER A O 1
ATOM 660 N N . ASN A 1 82 ? -7.200 14.430 -5.380 1.00 71.44 82 ASN A N 1
ATOM 661 C CA . ASN A 1 82 ? -6.730 15.421 -4.425 1.00 71.44 82 ASN A CA 1
ATOM 662 C C . ASN A 1 82 ? -7.745 15.442 -3.282 1.00 71.44 82 ASN A C 1
ATOM 664 O O . ASN A 1 82 ? -8.806 16.045 -3.411 1.00 71.44 82 ASN A O 1
ATOM 668 N N . VAL A 1 83 ? -7.456 14.697 -2.215 1.00 77.31 83 VAL A N 1
ATOM 669 C CA . VAL A 1 83 ? -8.304 14.640 -1.033 1.00 77.31 83 VAL A CA 1
ATOM 670 C C . VAL A 1 83 ? -8.174 16.004 -0.387 1.00 77.31 83 VAL A C 1
ATOM 672 O O . VAL A 1 83 ? -7.085 16.407 0.030 1.00 77.31 83 VAL A O 1
ATOM 675 N N . THR A 1 84 ? -9.269 16.748 -0.373 1.00 82.31 84 THR A N 1
ATOM 676 C CA . THR A 1 84 ? -9.278 18.073 0.229 1.00 82.31 84 THR A CA 1
ATOM 677 C C . THR A 1 84 ? -9.292 17.945 1.749 1.00 82.31 84 THR A C 1
ATOM 679 O O . THR A 1 84 ? -9.680 16.921 2.319 1.00 82.31 84 THR A O 1
ATOM 682 N N . LEU A 1 85 ? -8.871 19.006 2.437 1.00 83.19 85 LEU A N 1
ATOM 683 C CA . LEU A 1 85 ? -8.951 19.067 3.896 1.00 83.19 85 LEU A CA 1
ATOM 684 C C . LEU A 1 85 ? -10.397 18.847 4.386 1.00 83.19 85 LEU A C 1
ATOM 686 O O . LEU A 1 85 ? -10.611 18.252 5.443 1.00 83.19 85 LEU A O 1
ATOM 690 N N . ASP A 1 86 ? -11.381 19.306 3.612 1.00 87.25 86 ASP A N 1
ATOM 691 C CA . ASP A 1 86 ? -12.801 19.119 3.901 1.00 87.25 86 ASP A CA 1
ATOM 692 C C . ASP A 1 86 ? -13.236 17.653 3.791 1.00 87.25 86 ASP A C 1
ATOM 694 O O . ASP A 1 86 ? -13.946 17.176 4.679 1.00 87.25 86 ASP A O 1
ATOM 698 N N . ASP A 1 87 ? -12.726 16.899 2.813 1.00 85.56 87 ASP A N 1
ATOM 699 C CA . ASP A 1 87 ? -12.994 15.457 2.695 1.00 85.56 87 ASP A CA 1
ATOM 700 C C . ASP A 1 87 ? -12.493 14.691 3.928 1.00 85.56 87 ASP A C 1
ATOM 702 O O . ASP A 1 87 ? -13.202 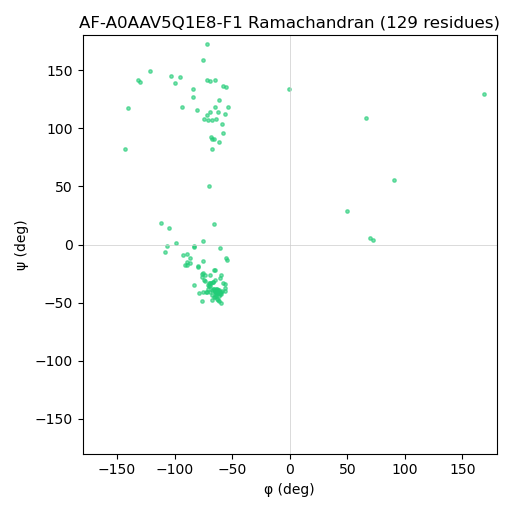13.845 4.485 1.00 85.56 87 ASP A O 1
ATOM 706 N N . VAL A 1 88 ? -11.292 15.029 4.414 1.00 88.12 88 VAL A N 1
ATOM 707 C CA . VAL A 1 88 ? -10.724 14.422 5.630 1.00 88.12 88 VAL A CA 1
ATOM 708 C C . VAL A 1 88 ? -11.562 14.779 6.857 1.00 88.12 88 VAL A C 1
ATOM 710 O O . VAL A 1 88 ? -11.893 13.899 7.657 1.00 88.12 88 VAL A O 1
ATOM 713 N N . LYS A 1 89 ? -11.956 16.050 7.006 1.00 92.06 89 LYS A N 1
ATOM 714 C CA . LYS A 1 89 ? -12.800 16.506 8.125 1.00 92.06 89 LYS A CA 1
ATOM 715 C C . LYS A 1 89 ? -14.160 15.816 8.126 1.00 92.06 89 LYS A C 1
ATOM 717 O O . LYS A 1 89 ? -14.626 15.369 9.177 1.00 92.06 89 LYS A O 1
ATOM 722 N N . GLN A 1 90 ? -14.792 15.702 6.962 1.00 90.38 90 GLN A N 1
ATOM 723 C CA . GLN A 1 90 ? -16.079 15.034 6.821 1.00 90.38 90 GLN A CA 1
ATOM 724 C C . GLN A 1 90 ? -15.961 13.539 7.132 1.00 90.38 90 GLN A C 1
ATOM 726 O O . GLN A 1 90 ? -16.807 12.992 7.848 1.00 90.38 90 GLN A O 1
ATOM 731 N N . HIS A 1 91 ? -14.886 12.893 6.673 1.00 88.88 91 HIS A N 1
ATOM 732 C CA . HIS A 1 91 ? -14.613 11.495 6.984 1.00 88.88 91 HIS A CA 1
ATOM 733 C C . HIS A 1 91 ? -14.407 11.274 8.490 1.00 88.88 91 HIS A C 1
ATOM 735 O O . HIS A 1 91 ? -15.068 10.417 9.080 1.00 88.88 91 HIS A O 1
ATOM 741 N N . MET A 1 92 ? -13.579 12.097 9.144 1.00 90.56 92 MET A N 1
ATOM 742 C CA . MET A 1 92 ? -13.353 12.028 10.593 1.00 90.56 92 MET A CA 1
ATOM 743 C C . MET A 1 92 ? -14.636 12.255 11.398 1.00 90.56 92 MET A C 1
ATOM 745 O O . MET A 1 92 ? -14.904 11.529 12.358 1.00 90.56 92 MET A O 1
ATOM 749 N N . LYS A 1 93 ? -15.481 13.204 10.980 1.00 90.38 93 LYS A N 1
ATOM 750 C CA . LYS A 1 93 ? -16.790 13.433 11.609 1.00 90.38 93 LYS A CA 1
ATOM 751 C C . LYS A 1 93 ? -17.705 12.212 11.467 1.00 90.38 93 LYS A C 1
ATOM 753 O O . LYS A 1 93 ? -18.383 11.833 12.423 1.00 90.38 93 LYS A O 1
ATOM 758 N N . GLY A 1 94 ? -17.696 11.567 10.300 1.00 89.69 94 GLY A N 1
ATOM 759 C CA . GLY A 1 94 ? -18.431 10.326 10.056 1.00 89.69 94 GLY A CA 1
ATOM 760 C C . GLY A 1 94 ? -17.953 9.167 10.934 1.00 89.69 94 GLY A C 1
ATOM 761 O O . GLY A 1 94 ? -18.778 8.437 11.485 1.00 89.69 94 GLY A O 1
ATOM 762 N N . LEU A 1 95 ? -16.638 9.023 11.113 1.00 88.38 95 LEU A N 1
ATOM 763 C CA . LEU A 1 95 ? -16.050 8.021 12.006 1.00 88.38 95 LEU A CA 1
ATOM 764 C C . LEU A 1 95 ? -16.418 8.269 13.472 1.00 88.38 95 LEU A C 1
ATOM 766 O O . LEU A 1 95 ? -16.835 7.338 14.156 1.00 88.38 95 LEU A O 1
ATOM 770 N N . SER A 1 96 ? -16.345 9.519 13.938 1.00 85.62 96 SER A N 1
ATOM 771 C CA . SER A 1 96 ? -16.729 9.886 15.308 1.00 85.62 96 SER A CA 1
ATOM 772 C C . SER A 1 96 ? -18.194 9.547 15.603 1.00 85.62 96 SER A C 1
ATOM 774 O O . SER A 1 96 ? -18.503 8.962 16.642 1.00 85.62 96 SER A O 1
ATOM 776 N N . LYS A 1 97 ? -19.094 9.819 14.649 1.00 85.12 97 LYS A N 1
ATOM 777 C CA . LYS A 1 97 ? -20.507 9.446 14.769 1.00 85.12 97 LYS A CA 1
ATOM 778 C C . LYS A 1 97 ? -20.691 7.928 14.845 1.00 85.12 97 LYS A C 1
ATOM 780 O O . LYS A 1 97 ? -21.377 7.451 15.740 1.00 85.12 97 LYS A O 1
ATOM 785 N N . LYS A 1 98 ? -20.037 7.168 13.959 1.00 86.56 98 LYS A N 1
ATOM 786 C CA . LYS A 1 98 ? -20.106 5.696 13.964 1.00 86.56 98 LYS A CA 1
ATOM 787 C C . LYS A 1 98 ? -19.597 5.099 15.276 1.00 86.56 98 LYS A C 1
ATOM 789 O O . LYS A 1 98 ? -20.227 4.186 15.791 1.00 86.56 98 LYS A O 1
ATOM 794 N N . LEU A 1 99 ? -18.513 5.634 15.838 1.00 81.00 99 LEU A N 1
ATOM 795 C CA . LEU A 1 99 ? -17.983 5.206 17.139 1.00 81.00 99 LEU A CA 1
ATOM 796 C C . LEU A 1 99 ? -18.968 5.472 18.286 1.00 81.00 99 LEU A C 1
ATOM 798 O O . LEU A 1 99 ? -19.105 4.651 19.193 1.00 81.00 99 LEU A O 1
ATOM 802 N N . ASN A 1 100 ? -19.679 6.599 18.237 1.00 78.81 100 ASN A N 1
ATOM 803 C CA . ASN A 1 100 ? -20.685 6.933 19.240 1.00 78.81 100 ASN A CA 1
ATOM 804 C C . ASN A 1 1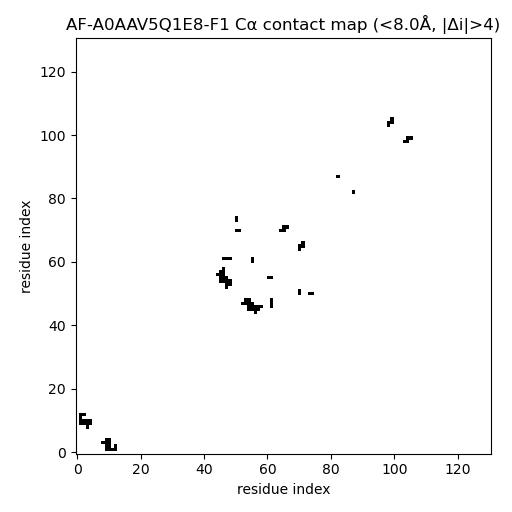00 ? -21.956 6.070 19.107 1.00 78.81 100 ASN A C 1
ATOM 806 O O . ASN A 1 100 ? -22.492 5.594 20.108 1.00 78.81 100 ASN A O 1
ATOM 810 N N . ASP A 1 101 ? -22.403 5.820 17.873 1.00 76.94 101 ASP A N 1
ATOM 811 C CA . ASP A 1 101 ? -23.577 4.993 17.565 1.00 76.94 101 ASP A CA 1
ATOM 812 C C . ASP A 1 101 ? -23.321 3.502 17.857 1.00 76.94 101 ASP A C 1
ATOM 814 O O . ASP A 1 101 ? -24.216 2.802 18.325 1.00 76.94 101 ASP A O 1
ATOM 818 N N . GLN A 1 102 ? -22.083 3.026 17.670 1.00 75.56 102 GLN A N 1
ATOM 819 C CA . GLN A 1 102 ? -21.643 1.674 18.047 1.00 75.56 102 GLN A CA 1
ATOM 820 C C . GLN A 1 102 ? -21.431 1.498 19.560 1.00 75.56 102 GLN A C 1
ATOM 822 O O . GLN A 1 102 ? -20.996 0.438 20.001 1.00 75.56 102 GLN A O 1
ATOM 827 N N . GLY A 1 103 ? -21.718 2.521 20.369 1.00 62.88 103 GLY A N 1
ATOM 828 C CA . GLY A 1 103 ? -21.713 2.412 21.824 1.00 62.88 103 GLY A CA 1
ATOM 829 C C . GLY A 1 103 ? -20.329 2.295 22.466 1.00 62.88 103 GLY A C 1
ATOM 830 O O . GLY A 1 103 ? -20.257 2.217 23.689 1.00 62.88 103 GLY A O 1
ATOM 831 N N . TRP A 1 104 ? -19.238 2.379 21.694 1.00 58.81 104 TRP A N 1
ATOM 832 C CA . TRP A 1 104 ? -17.868 2.409 22.228 1.00 58.81 104 TRP A CA 1
ATOM 833 C C . TRP A 1 104 ? -17.659 3.579 23.198 1.00 58.81 104 TRP A C 1
ATOM 835 O O . TRP A 1 104 ? -16.945 3.447 24.185 1.00 58.81 104 TRP A O 1
ATOM 845 N N . LEU A 1 105 ? -18.332 4.709 22.951 1.00 56.00 105 LEU A N 1
ATOM 846 C CA . LEU A 1 105 ? -18.318 5.886 23.828 1.00 56.00 105 LEU A CA 1
ATOM 847 C C . LEU A 1 105 ? -19.444 5.890 24.877 1.00 56.00 105 LEU A C 1
ATOM 849 O O . LEU A 1 105 ? -19.342 6.598 25.874 1.00 56.00 105 LEU A O 1
ATOM 853 N N . LYS A 1 106 ? -20.504 5.088 24.692 1.00 55.56 106 LYS A N 1
ATOM 854 C CA . LYS A 1 106 ? -21.588 4.922 25.684 1.00 55.56 106 LYS A CA 1
ATOM 855 C C . LYS A 1 106 ? -21.254 3.900 26.772 1.00 55.56 106 LYS A C 1
ATOM 857 O O . LYS A 1 106 ? -22.023 3.747 27.716 1.00 55.56 106 LYS A O 1
ATOM 862 N N . GLY A 1 107 ? -20.090 3.258 26.691 1.00 50.94 107 GLY A N 1
ATOM 863 C CA . GLY A 1 107 ? -19.497 2.455 27.756 1.00 50.94 107 GLY A CA 1
ATOM 864 C C . GLY A 1 107 ? -18.994 3.288 28.941 1.00 50.94 107 GLY A C 1
ATOM 865 O O . GLY A 1 107 ? -17.884 3.070 29.413 1.00 50.94 107 GLY A O 1
ATOM 866 N N . MET A 1 108 ? -19.814 4.194 29.483 1.00 49.44 108 MET A N 1
ATOM 867 C CA . MET A 1 108 ? -19.618 4.816 30.804 1.00 49.44 108 MET A CA 1
ATOM 868 C C . MET A 1 108 ? -19.746 3.801 31.966 1.00 49.44 108 MET A C 1
ATOM 870 O O . MET A 1 108 ? -19.926 4.189 33.113 1.00 49.44 108 MET A O 1
ATOM 874 N N . GLY A 1 109 ? -19.644 2.496 31.699 1.00 53.75 109 GLY A N 1
ATOM 875 C CA . GLY A 1 109 ? -19.583 1.463 32.729 1.00 53.75 109 GLY A CA 1
ATOM 876 C C . GLY A 1 109 ? -18.196 1.354 33.356 1.00 53.75 109 GLY A C 1
ATOM 877 O O . GLY A 1 109 ? -18.087 1.272 34.567 1.00 53.75 109 GLY A O 1
ATOM 878 N N . PHE A 1 110 ? -17.116 1.430 32.572 1.00 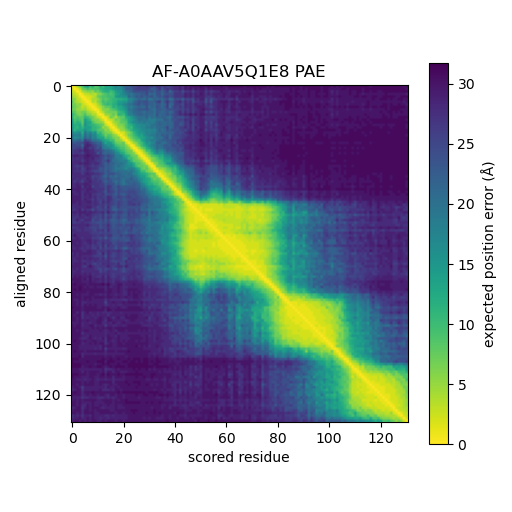54.00 110 PHE A N 1
ATOM 879 C CA . PHE A 1 110 ? -15.797 1.042 33.087 1.00 54.00 110 PHE A CA 1
ATOM 880 C C . PHE A 1 110 ? -15.176 2.074 34.041 1.00 54.00 110 PHE A C 1
ATOM 882 O O . PHE A 1 110 ? -14.621 1.706 35.072 1.00 54.00 110 PHE A O 1
ATOM 889 N N . GLN A 1 111 ? -15.300 3.373 33.744 1.00 56.16 111 GLN A N 1
ATOM 890 C CA . GLN A 1 111 ? -14.800 4.409 34.656 1.00 56.16 111 GLN A CA 1
ATOM 891 C C . GLN A 1 111 ? -15.644 4.515 35.931 1.00 56.16 111 GLN A C 1
ATOM 893 O O . GLN A 1 111 ? -15.061 4.658 37.000 1.00 56.16 111 GLN A O 1
ATOM 898 N N . GLY A 1 112 ? -16.974 4.381 35.832 1.00 60.66 112 GLY A N 1
ATOM 899 C CA . GLY A 1 112 ? -17.871 4.370 36.992 1.00 60.66 112 GLY A CA 1
ATOM 900 C C . GLY A 1 112 ? -17.647 3.162 37.903 1.00 60.66 112 GLY A C 1
ATOM 901 O O . GLY A 1 112 ? -17.607 3.302 39.122 1.00 60.66 112 GLY A O 1
ATOM 902 N N . GLU A 1 113 ? -17.411 1.983 37.323 1.00 63.84 113 GLU A N 1
ATOM 903 C CA . GLU A 1 113 ? -17.156 0.761 38.090 1.00 63.84 113 GLU A CA 1
ATOM 904 C C . GLU A 1 113 ? -15.813 0.816 38.839 1.00 63.84 113 GLU A C 1
ATOM 906 O O . GLU A 1 113 ? -15.701 0.303 39.954 1.00 63.84 113 GLU A O 1
ATOM 911 N N . ILE A 1 114 ? -14.798 1.481 38.270 1.00 70.94 114 ILE A N 1
ATOM 912 C CA . ILE A 1 114 ? -13.510 1.708 38.941 1.00 70.94 114 ILE A CA 1
ATOM 913 C C . ILE A 1 114 ? -13.678 2.654 40.135 1.00 70.94 114 ILE A C 1
ATOM 915 O O . ILE A 1 114 ? -13.196 2.334 41.225 1.00 70.94 114 ILE A O 1
ATOM 919 N N . THR A 1 115 ? -14.371 3.785 39.976 1.00 71.25 115 THR A N 1
ATOM 920 C CA . THR A 1 115 ? -14.616 4.709 41.097 1.00 71.25 115 THR A CA 1
ATOM 921 C C . THR A 1 115 ? -15.470 4.067 42.183 1.00 71.25 115 THR A C 1
ATOM 923 O O . THR A 1 115 ? -15.153 4.211 43.361 1.00 71.25 115 THR A O 1
ATOM 926 N N . GLU A 1 116 ? -16.490 3.288 41.823 1.00 75.69 116 GLU A N 1
ATOM 927 C CA . GLU A 1 116 ? -17.346 2.603 42.799 1.00 75.69 116 GLU A CA 1
ATOM 928 C C . GLU A 1 116 ? -16.604 1.477 43.548 1.00 75.69 11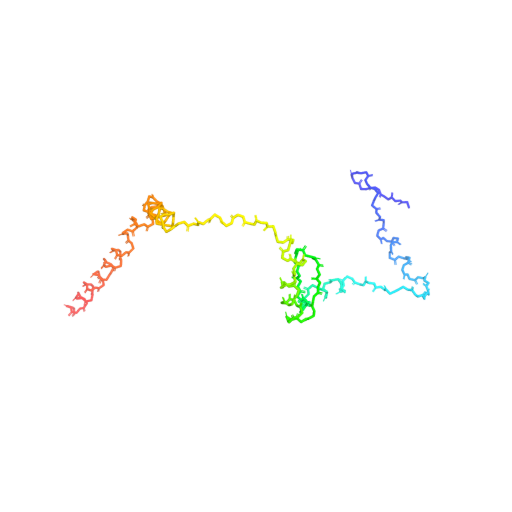6 GLU A C 1
ATOM 930 O O . GLU A 1 116 ? -16.847 1.238 44.735 1.00 75.69 116 GLU A O 1
ATOM 935 N N . ARG A 1 117 ? -15.653 0.788 42.897 1.00 77.50 117 ARG A N 1
ATOM 936 C CA . ARG A 1 117 ? -14.761 -0.177 43.569 1.00 77.50 117 ARG A CA 1
ATOM 937 C C . ARG A 1 117 ? -13.769 0.511 44.504 1.00 77.50 117 ARG A C 1
ATOM 939 O O . ARG A 1 117 ? -13.554 0.018 45.610 1.00 77.50 117 ARG A O 1
ATOM 946 N N . LEU A 1 118 ? -13.197 1.643 44.096 1.00 80.19 118 LEU A N 1
ATOM 947 C CA . LEU A 1 118 ? -12.289 2.427 44.940 1.00 80.19 118 LEU A CA 1
ATOM 948 C C . LEU A 1 118 ? -13.009 3.009 46.166 1.00 80.19 118 LEU A C 1
ATOM 950 O O . LEU A 1 118 ? -12.476 2.937 47.274 1.00 80.19 118 LEU A O 1
ATOM 954 N N . GLN A 1 119 ? -14.239 3.500 45.995 1.00 83.31 119 GLN A N 1
ATOM 955 C CA . GLN A 1 119 ? -15.079 3.998 47.087 1.00 83.31 119 GLN A CA 1
ATOM 956 C C . GLN A 1 119 ? -15.339 2.890 48.121 1.00 83.31 119 GLN A C 1
ATOM 958 O O . GLN A 1 119 ? -15.040 3.069 49.302 1.00 83.31 119 GLN A O 1
ATOM 963 N N . ARG A 1 120 ? -15.778 1.704 47.671 1.00 83.06 120 ARG A N 1
ATOM 964 C CA . ARG A 1 120 ? -16.020 0.546 48.551 1.00 83.06 120 ARG A CA 1
ATOM 965 C C . ARG A 1 120 ? -14.762 0.071 49.278 1.00 83.06 120 ARG A C 1
ATOM 967 O O . ARG A 1 120 ? -14.829 -0.263 50.458 1.00 83.06 120 ARG A O 1
ATOM 974 N N . GLN A 1 121 ? -13.603 0.068 48.617 1.00 83.56 121 GLN A N 1
ATOM 975 C CA . GLN A 1 121 ? -12.337 -0.246 49.293 1.00 83.56 121 GLN A CA 1
ATOM 976 C C . GLN A 1 121 ? -11.987 0.784 50.373 1.00 83.56 121 GLN A C 1
ATOM 978 O O . GLN A 1 121 ? -11.504 0.405 51.441 1.00 83.56 121 GLN A O 1
ATOM 983 N N . SER A 1 122 ? -12.261 2.069 50.132 1.00 83.38 122 SER A N 1
ATOM 984 C CA . SER A 1 122 ? -12.016 3.117 51.126 1.00 83.38 122 SER A CA 1
ATOM 985 C C . SER A 1 122 ? -12.918 2.970 52.361 1.00 83.38 122 SER A C 1
ATOM 987 O O . SER A 1 122 ? -12.444 3.129 53.486 1.00 83.38 122 SER A O 1
ATOM 989 N N . GLU A 1 123 ? -14.181 2.579 52.174 1.00 85.00 123 GLU A N 1
ATOM 990 C CA . GLU A 1 123 ? -15.150 2.338 53.252 1.00 85.00 123 GLU A CA 1
ATOM 991 C C . GLU A 1 123 ? -14.773 1.114 54.096 1.00 85.00 123 GLU A C 1
ATOM 993 O O . GLU A 1 123 ? -14.771 1.184 55.327 1.00 85.00 123 GLU A O 1
ATOM 998 N N . LEU A 1 124 ? -14.360 0.015 53.455 1.00 83.44 124 LEU A N 1
ATOM 999 C CA . LEU A 1 124 ? -13.858 -1.171 54.158 1.00 83.44 124 LEU A CA 1
ATOM 1000 C C . LEU A 1 124 ? -12.586 -0.864 54.962 1.00 83.44 124 LEU A C 1
ATOM 1002 O O . LEU A 1 124 ? -12.448 -1.314 56.100 1.00 83.44 124 LEU A O 1
ATOM 1006 N N . ALA A 1 125 ? -11.681 -0.048 54.415 1.00 78.56 125 ALA A N 1
ATOM 1007 C CA . ALA A 1 125 ? -10.473 0.379 55.118 1.00 78.56 125 ALA A CA 1
ATOM 1008 C C . ALA A 1 125 ? -10.777 1.284 56.328 1.00 78.56 125 ALA A C 1
ATOM 1010 O O . ALA A 1 125 ? -10.055 1.245 57.326 1.00 78.56 125 ALA A O 1
ATOM 1011 N N . GLN A 1 126 ? -11.842 2.089 56.265 1.00 79.62 126 GLN A N 1
ATOM 1012 C CA . GLN A 1 126 ? -12.306 2.905 57.393 1.00 79.62 126 GLN A CA 1
ATOM 1013 C C . GLN A 1 126 ? -12.943 2.048 58.493 1.00 79.62 126 GLN A C 1
ATOM 1015 O O . GLN A 1 126 ? -12.689 2.280 59.675 1.00 79.62 126 GLN A O 1
ATOM 1020 N N . LEU A 1 127 ? -13.734 1.039 58.117 1.00 73.06 127 LEU A N 1
ATOM 1021 C CA . LEU A 1 127 ? -14.348 0.099 59.059 1.00 73.06 127 LEU A CA 1
ATOM 1022 C C . LEU A 1 127 ? -13.300 -0.781 59.752 1.00 73.06 127 LEU A C 1
ATOM 1024 O O . LEU A 1 127 ? -13.383 -0.984 60.959 1.00 73.06 127 LEU A O 1
ATOM 1028 N N . SER A 1 128 ? -12.262 -1.210 59.029 1.00 69.69 128 SER A N 1
ATOM 1029 C CA . SER A 1 128 ? -11.140 -1.973 59.592 1.00 69.69 128 SER A CA 1
ATOM 1030 C C . SER A 1 128 ? -10.300 -1.192 60.611 1.00 69.69 128 SER A C 1
ATOM 1032 O O . SER A 1 128 ? -9.598 -1.818 61.394 1.00 69.69 128 SER A O 1
ATOM 1034 N N . LYS A 1 129 ? -10.329 0.147 60.600 1.00 68.12 129 LYS A N 1
ATOM 1035 C CA . LYS A 1 129 ? -9.611 0.997 61.573 1.00 68.12 129 LYS A CA 1
ATOM 1036 C C . LYS A 1 129 ? -10.425 1.309 62.833 1.00 68.12 129 LYS A C 1
ATOM 1038 O O . LYS A 1 129 ? -9.898 1.938 63.745 1.00 68.12 129 LYS A O 1
ATOM 1043 N N . LYS A 1 130 ? -11.712 0.947 62.852 1.00 57.38 130 LYS A N 1
ATOM 1044 C CA . LYS A 1 130 ? -12.638 1.171 63.976 1.00 57.38 130 LYS A CA 1
ATOM 1045 C C . LYS A 1 130 ? -12.821 -0.061 64.876 1.00 57.38 130 LYS A C 1
ATOM 1047 O O . LYS A 1 130 ? -13.601 0.024 65.822 1.00 57.38 130 LYS A O 1
ATOM 1052 N N . VAL A 1 131 ? -12.130 -1.162 64.580 1.00 50.75 131 VAL A N 1
ATOM 1053 C CA . VAL A 1 131 ? -11.995 -2.361 65.427 1.00 50.75 131 VAL A CA 1
ATOM 1054 C C . VAL A 1 131 ? -10.633 -2.308 66.102 1.00 50.75 131 VAL A C 1
ATOM 1056 O O . VAL A 1 131 ? -10.585 -2.571 67.320 1.00 50.75 131 VAL A O 1
#

Mean predicted aligned error: 21.69 Å

Radius of gyration: 34.81 Å; Cα contacts (8 Å, |Δi|>4): 46; chains: 1; bounding box: 48×76×84 Å

Nearest PDB structures (foldseek):
  8fl3-assembly1_NP  TM=3.472E-01  e=8.489E-02  Homo sapiens
  7ane-assembly1_Ay  TM=3.704E-01  e=1.793E+00  Leishmania major

Secondary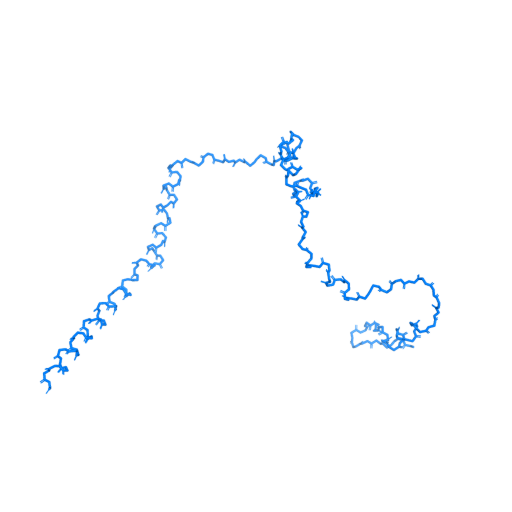 structure (DSSP, 8-state):
--PBPTTS-B---HHHHHHGGGS--S------HHHHHHTSSS----EEETTTTEEESSHHHHHHHHHSHHHHTTS---------HHHHHHHHHHHHHHHHHTTTTT-THHHHHHHHHHHHHHHHHHHHT--

Foldseek 3Di:
DFDAPPVRHGDDDVVVVVVVVPDDDDDDDPPDPVVVVVVPPDPPCWDADPLVRDTDNDPVVVVVVCPDVVNVVSPPPPPPPPCDPVNVVVVVVVVVVVCVVVCVVVPPVPVVVVVVVVVVVVVVVVVVVVD